Protein AF-A0A1B6CGS8-F1 (afdb_monomer_lite)

Structure (mmCIF, N/CA/C/O backbone):
data_AF-A0A1B6CGS8-F1
#
_entry.id   AF-A0A1B6CGS8-F1
#
loop_
_atom_site.group_PDB
_atom_site.id
_atom_site.type_symbol
_atom_site.label_atom_id
_atom_site.label_alt_id
_atom_site.label_comp_id
_atom_site.label_asym_id
_atom_site.label_entity_id
_a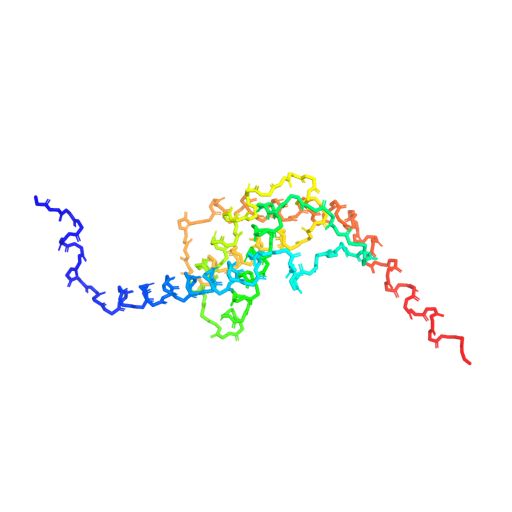tom_site.label_seq_id
_atom_site.pdbx_PDB_ins_code
_atom_site.Cartn_x
_atom_site.Cartn_y
_atom_site.Cartn_z
_atom_site.occupancy
_atom_site.B_iso_or_equiv
_atom_site.auth_seq_id
_atom_site.auth_comp_id
_atom_site.auth_asym_id
_atom_site.auth_atom_id
_atom_site.pdbx_PDB_model_num
ATOM 1 N N . MET A 1 1 ? -28.744 22.942 4.663 1.00 40.56 1 MET A N 1
ATOM 2 C CA . MET A 1 1 ? -28.767 22.002 5.804 1.00 40.56 1 MET A CA 1
ATOM 3 C C . MET A 1 1 ? -27.915 20.808 5.392 1.00 40.56 1 MET A C 1
ATOM 5 O O . MET A 1 1 ? -28.310 20.094 4.483 1.00 40.56 1 MET A O 1
ATOM 9 N N . ASN A 1 2 ? -26.680 20.718 5.897 1.00 36.78 2 ASN A N 1
ATOM 10 C CA . ASN A 1 2 ? -25.658 19.781 5.409 1.00 36.78 2 ASN A CA 1
ATOM 11 C C . ASN A 1 2 ? -25.897 18.395 6.020 1.00 36.78 2 ASN A C 1
ATOM 13 O O . ASN A 1 2 ? -25.850 18.264 7.238 1.00 36.78 2 ASN A O 1
ATOM 17 N N . ILE A 1 3 ? -26.119 17.370 5.197 1.00 40.03 3 ILE A N 1
ATOM 18 C CA . ILE A 1 3 ? -26.343 15.979 5.642 1.00 40.03 3 ILE A CA 1
ATOM 19 C C . ILE A 1 3 ? -25.154 15.467 6.483 1.00 40.03 3 ILE A C 1
ATOM 21 O O . ILE A 1 3 ? -25.339 14.727 7.445 1.00 40.03 3 ILE A O 1
ATOM 25 N N . MET A 1 4 ? -23.949 15.984 6.217 1.00 44.94 4 MET A N 1
ATOM 26 C CA . MET A 1 4 ? -22.742 15.753 7.017 1.00 44.94 4 MET A CA 1
ATOM 27 C C . MET A 1 4 ? -22.905 16.206 8.480 1.00 44.94 4 MET A C 1
ATOM 29 O O . MET A 1 4 ? -22.497 15.494 9.384 1.00 44.94 4 MET A O 1
ATOM 33 N N . ALA A 1 5 ? -23.576 17.337 8.734 1.00 41.31 5 ALA A N 1
ATOM 34 C CA . ALA A 1 5 ? -23.799 17.878 10.081 1.00 41.31 5 ALA A CA 1
ATOM 35 C C . ALA A 1 5 ? -24.790 17.059 10.923 1.00 41.31 5 ALA A C 1
ATOM 37 O O . ALA A 1 5 ? -24.731 17.125 12.146 1.00 41.31 5 ALA A O 1
ATOM 38 N N . MET A 1 6 ? -25.673 16.277 10.291 1.00 39.66 6 MET A N 1
ATOM 39 C CA . MET A 1 6 ? -26.586 15.370 11.000 1.00 39.66 6 MET A CA 1
ATOM 40 C C . MET A 1 6 ? -25.935 14.020 11.330 1.00 39.66 6 MET A C 1
ATOM 42 O O . MET A 1 6 ? -26.211 13.476 12.392 1.00 39.66 6 MET A O 1
ATOM 46 N N . LEU A 1 7 ? -25.015 13.528 10.490 1.00 47.72 7 LEU A N 1
ATOM 47 C CA . LEU A 1 7 ? -24.185 12.345 10.783 1.00 47.72 7 LEU A CA 1
ATOM 48 C C . LEU A 1 7 ? -23.110 12.621 11.856 1.00 47.72 7 LEU A C 1
ATOM 50 O O . LEU A 1 7 ? -22.730 11.725 12.604 1.00 47.72 7 LEU A O 1
ATOM 54 N N . LEU A 1 8 ? -22.654 13.875 11.967 1.00 49.03 8 LEU A N 1
ATOM 55 C CA . LEU A 1 8 ? -21.624 14.337 12.912 1.00 49.03 8 LEU A CA 1
ATOM 56 C C . LEU A 1 8 ? -22.013 14.224 14.404 1.00 49.03 8 LEU A C 1
ATOM 58 O O . LEU A 1 8 ? -21.147 14.373 15.265 1.00 49.03 8 LEU A O 1
ATOM 62 N N . ALA A 1 9 ? -23.282 13.958 14.730 1.00 51.09 9 ALA A N 1
ATOM 63 C CA . ALA A 1 9 ? -23.774 13.908 16.108 1.00 51.09 9 ALA A CA 1
ATOM 64 C C . ALA A 1 9 ? -23.653 12.529 16.789 1.00 51.09 9 ALA A C 1
ATOM 66 O O . ALA A 1 9 ? -23.769 12.458 18.010 1.00 51.09 9 ALA A O 1
ATOM 67 N N . GLU A 1 10 ? -23.429 11.436 16.050 1.00 55.50 10 GLU A N 1
ATOM 68 C CA . GLU A 1 10 ? -23.632 10.091 16.614 1.00 55.50 10 GLU A CA 1
ATOM 69 C C . GLU A 1 10 ? -22.383 9.448 17.240 1.00 55.50 10 GLU A C 1
ATOM 71 O O . GLU A 1 10 ? -22.541 8.648 18.161 1.00 55.50 10 GLU A O 1
ATOM 76 N N . LYS A 1 11 ? -21.148 9.784 16.819 1.00 64.06 11 LYS A N 1
ATOM 77 C CA . LYS A 1 11 ? -19.918 9.131 17.337 1.00 64.06 11 LYS A CA 1
ATOM 78 C C . LYS A 1 11 ? -18.651 10.012 17.313 1.00 64.06 11 LYS A C 1
ATOM 80 O O . LYS A 1 11 ? -17.714 9.747 16.559 1.00 64.06 11 LYS A O 1
ATOM 85 N N . PRO A 1 12 ? -18.559 11.040 18.172 1.00 72.56 12 PRO A N 1
ATOM 86 C CA . PRO A 1 12 ? -17.424 11.973 18.199 1.00 72.56 12 PRO A CA 1
ATOM 87 C C . PRO A 1 12 ? -16.056 11.307 18.448 1.00 72.56 12 PRO A C 1
ATOM 89 O O . PRO A 1 12 ? -15.042 11.784 17.949 1.00 72.56 12 PRO A O 1
ATOM 92 N N . GLN A 1 13 ? -16.007 10.183 19.170 1.00 74.94 13 GLN A N 1
ATOM 93 C CA . GLN A 1 13 ? -14.760 9.444 19.411 1.00 74.94 13 GLN A CA 1
ATOM 94 C C . GLN A 1 13 ? -14.214 8.760 18.151 1.00 74.94 13 GLN A C 1
ATOM 96 O O . GLN A 1 13 ? -13.009 8.802 17.924 1.00 74.94 13 GLN A O 1
ATOM 101 N N . GLU A 1 14 ? -15.071 8.186 17.301 1.00 74.50 14 GLU A N 1
ATOM 102 C CA . GLU A 1 14 ? -14.627 7.569 16.040 1.00 74.50 14 GLU A CA 1
ATOM 103 C C . GLU A 1 14 ? -14.039 8.617 15.083 1.00 74.50 14 GLU A C 1
ATOM 105 O O . GLU A 1 14 ? -13.067 8.331 14.382 1.00 74.50 14 GLU A O 1
ATOM 110 N N . LEU A 1 15 ? -14.572 9.844 15.105 1.00 74.25 15 LEU A N 1
ATOM 111 C CA . LEU A 1 15 ? -14.055 10.965 14.319 1.00 74.25 15 LEU A CA 1
ATOM 112 C C . LEU A 1 15 ? -12.671 11.414 14.803 1.00 74.25 15 LEU A C 1
ATOM 114 O O . LEU A 1 15 ? -11.770 11.571 13.986 1.00 74.25 15 LEU A O 1
ATOM 118 N N . ILE A 1 16 ? -12.487 11.567 16.118 1.00 81.25 16 ILE A N 1
ATOM 119 C CA . ILE A 1 16 ? -11.191 11.937 16.709 1.00 81.25 16 ILE A CA 1
ATOM 120 C C . ILE A 1 16 ? -10.127 10.892 16.357 1.00 81.25 16 ILE A C 1
ATOM 122 O O . ILE A 1 16 ? -9.013 11.242 15.977 1.00 81.25 16 ILE A O 1
ATOM 126 N N . GLU A 1 17 ? -10.459 9.603 16.455 1.00 81.56 17 GLU A N 1
ATOM 127 C CA . GLU A 1 17 ? -9.528 8.532 16.088 1.00 81.56 17 GLU A CA 1
ATOM 128 C C . GLU A 1 17 ? -9.253 8.495 14.579 1.00 81.56 17 GLU A C 1
ATOM 130 O O . GLU A 1 17 ? -8.118 8.271 14.161 1.00 81.56 17 GLU A O 1
ATOM 135 N N . HIS A 1 18 ? -10.254 8.768 13.738 1.00 78.81 18 HIS A N 1
ATOM 136 C CA . HIS A 1 18 ? -10.044 8.930 12.300 1.00 78.81 18 HIS A CA 1
ATOM 137 C C . HIS A 1 18 ? -9.093 10.095 11.988 1.00 78.81 18 HIS A C 1
ATOM 139 O O . HIS A 1 18 ? -8.125 9.915 11.254 1.00 78.81 18 HIS A O 1
ATOM 145 N N . GLU A 1 19 ? -9.324 11.264 12.579 1.00 82.31 19 GLU A N 1
ATOM 146 C CA . GLU A 1 19 ? -8.499 12.457 12.387 1.00 82.31 19 GLU A CA 1
ATOM 147 C C . GLU A 1 19 ? -7.059 12.241 12.872 1.00 82.31 19 GLU A C 1
ATOM 149 O O . GLU A 1 19 ? -6.112 12.571 12.163 1.00 82.31 19 GLU A O 1
ATOM 154 N N . LYS A 1 20 ? -6.868 11.580 14.022 1.00 86.81 20 LYS A N 1
ATOM 155 C CA . LYS A 1 20 ? -5.536 11.170 14.497 1.00 86.81 20 LYS A CA 1
ATOM 156 C C . LYS A 1 20 ? -4.804 10.288 13.487 1.00 86.81 20 LYS A C 1
ATOM 158 O O . LYS A 1 20 ? -3.611 10.490 13.270 1.00 86.81 20 LYS A O 1
ATOM 163 N N . ARG A 1 21 ? -5.494 9.317 12.875 1.00 87.19 21 ARG A N 1
ATOM 164 C CA . ARG A 1 21 ? -4.895 8.430 11.863 1.00 87.19 21 ARG A CA 1
ATOM 165 C C . ARG A 1 21 ? -4.482 9.199 10.613 1.00 87.19 21 ARG A C 1
ATOM 167 O O . ARG A 1 21 ? -3.368 8.996 10.141 1.00 87.19 21 ARG A O 1
ATOM 174 N N . VAL A 1 22 ? -5.337 10.099 10.125 1.00 84.44 22 VAL A N 1
ATOM 175 C CA . VAL A 1 22 ? -5.021 10.968 8.977 1.00 84.44 22 VAL A CA 1
ATOM 176 C C . VAL A 1 22 ? -3.808 11.845 9.289 1.00 84.44 22 VAL A C 1
ATOM 178 O O . VAL A 1 22 ? -2.835 11.828 8.542 1.00 84.44 22 VAL A O 1
ATOM 181 N N . ASN A 1 23 ? -3.797 12.517 10.442 1.00 87.19 23 ASN A N 1
ATOM 182 C CA . ASN A 1 23 ? -2.683 13.375 10.852 1.00 87.19 23 ASN A CA 1
ATOM 183 C C . ASN A 1 23 ? -1.361 12.603 10.995 1.00 87.19 23 ASN A C 1
ATOM 185 O O . ASN A 1 23 ? -0.303 13.124 10.655 1.00 87.19 23 ASN A O 1
ATOM 189 N N . ALA A 1 24 ? -1.400 11.353 11.470 1.00 88.06 24 ALA A N 1
ATOM 190 C CA . ALA A 1 24 ? -0.205 10.512 11.565 1.00 88.06 24 ALA A CA 1
ATOM 191 C C . ALA A 1 24 ? 0.389 10.171 10.185 1.00 88.06 24 ALA A C 1
ATOM 193 O O . ALA A 1 24 ? 1.613 10.090 10.034 1.00 88.06 24 ALA A O 1
ATOM 194 N N . VAL A 1 25 ? -0.470 9.974 9.183 1.00 88.94 25 VAL A N 1
ATOM 195 C CA . VAL A 1 25 ? -0.037 9.731 7.805 1.00 88.94 25 VAL A CA 1
ATOM 196 C C . VAL A 1 25 ? 0.516 11.004 7.172 1.00 88.94 25 VAL A C 1
ATOM 198 O O . VAL A 1 25 ? 1.611 10.959 6.612 1.00 88.94 25 VAL A O 1
ATOM 201 N N . GLU A 1 26 ? -0.169 12.138 7.323 1.00 89.56 26 GLU A N 1
ATOM 202 C CA . GLU A 1 26 ? 0.312 13.424 6.803 1.00 89.56 26 GLU A CA 1
ATOM 203 C C . GLU A 1 26 ? 1.655 13.827 7.419 1.00 89.56 26 GLU A C 1
ATOM 205 O O . GLU A 1 26 ? 2.587 14.134 6.680 1.00 89.56 26 GLU A O 1
ATOM 210 N N . GLY A 1 27 ? 1.827 13.684 8.738 1.00 89.44 27 GLY A N 1
ATOM 211 C CA . GLY A 1 27 ? 3.118 13.944 9.383 1.00 89.44 27 GLY A CA 1
ATOM 212 C C . GLY A 1 27 ? 4.249 13.068 8.826 1.00 89.44 27 GLY A C 1
ATOM 213 O O . GLY A 1 27 ? 5.354 13.546 8.590 1.00 89.44 27 GLY A O 1
ATOM 214 N N . THR A 1 28 ? 3.965 11.798 8.508 1.00 88.94 28 THR A N 1
ATOM 215 C CA . THR A 1 28 ? 4.958 10.916 7.865 1.00 88.94 28 THR A CA 1
ATOM 216 C C . THR A 1 28 ? 5.328 11.408 6.461 1.00 88.94 28 THR A C 1
ATOM 218 O O . THR A 1 28 ? 6.494 11.335 6.069 1.00 88.94 28 THR A O 1
ATOM 221 N N . LYS A 1 29 ? 4.356 11.905 5.687 1.00 88.69 29 LYS A N 1
ATOM 222 C CA . LYS A 1 29 ? 4.602 12.453 4.345 1.00 88.69 29 LYS A CA 1
ATOM 223 C C . LYS A 1 29 ? 5.426 13.740 4.410 1.00 88.69 29 LYS A C 1
ATOM 225 O O . LYS A 1 29 ? 6.340 13.894 3.603 1.00 88.69 29 LYS A O 1
ATOM 230 N N . GLU A 1 30 ? 5.137 14.627 5.360 1.00 89.12 30 GLU A N 1
ATOM 231 C CA . GLU A 1 30 ? 5.884 15.871 5.585 1.00 89.12 30 GLU A CA 1
ATOM 232 C C . GLU A 1 30 ? 7.343 15.596 5.973 1.00 89.12 30 GLU A C 1
ATOM 234 O O . GLU A 1 30 ? 8.258 16.142 5.351 1.00 89.12 30 GLU A O 1
ATOM 239 N N . ASP A 1 31 ? 7.573 14.679 6.919 1.00 87.31 31 ASP A N 1
ATOM 240 C CA . ASP A 1 31 ? 8.919 14.252 7.321 1.00 87.31 31 ASP A CA 1
ATOM 241 C C . ASP A 1 31 ? 9.712 13.710 6.121 1.00 87.31 31 ASP A C 1
ATOM 243 O O . ASP A 1 31 ? 10.875 14.061 5.903 1.00 87.31 31 ASP A O 1
ATOM 247 N N . LEU A 1 32 ? 9.081 12.875 5.291 1.00 86.38 32 LEU A N 1
ATOM 248 C CA . LEU A 1 32 ? 9.723 12.339 4.093 1.00 86.38 32 LEU A CA 1
ATOM 249 C C . LEU A 1 32 ? 9.967 13.396 3.018 1.00 86.38 32 LEU A C 1
ATOM 251 O O . LEU A 1 32 ? 10.988 13.329 2.332 1.00 86.38 32 LEU A O 1
ATOM 255 N N . ALA A 1 33 ? 9.063 14.360 2.852 1.00 85.62 33 ALA A N 1
ATOM 256 C CA . ALA A 1 33 ? 9.255 15.461 1.917 1.00 85.62 33 ALA A CA 1
ATOM 257 C C . ALA A 1 33 ? 10.524 16.247 2.275 1.00 85.62 33 ALA A C 1
ATOM 259 O O . ALA A 1 33 ? 11.337 16.519 1.395 1.00 85.62 33 ALA A O 1
ATOM 260 N N . LEU A 1 34 ? 10.761 16.503 3.566 1.00 84.25 34 LEU A N 1
ATOM 261 C CA . LEU A 1 34 ? 11.990 17.143 4.042 1.00 84.25 34 LEU A CA 1
ATOM 262 C C . LEU A 1 34 ? 13.240 16.306 3.728 1.00 84.25 34 LEU A C 1
ATOM 264 O O . LEU A 1 34 ? 14.224 16.850 3.233 1.00 84.25 34 LEU A O 1
ATOM 268 N N . LEU A 1 35 ? 13.197 14.987 3.955 1.00 81.00 35 LEU A N 1
ATOM 269 C CA . LEU A 1 35 ? 14.333 14.078 3.718 1.00 81.00 35 LEU A CA 1
ATOM 270 C C . LEU A 1 35 ? 14.647 13.844 2.233 1.00 81.00 35 LEU A C 1
ATOM 272 O O . LEU A 1 35 ? 15.772 13.476 1.878 1.00 81.00 35 LEU A O 1
ATOM 276 N N . THR A 1 36 ? 13.648 14.009 1.369 1.00 77.06 36 THR A N 1
ATOM 277 C CA . THR A 1 36 ? 13.768 13.783 -0.076 1.00 77.06 36 THR A CA 1
ATOM 278 C C . THR A 1 36 ? 14.015 15.066 -0.866 1.00 77.06 36 THR A C 1
ATOM 280 O O . THR A 1 36 ? 14.570 14.991 -1.966 1.00 77.06 36 THR A O 1
ATOM 283 N N . SER A 1 37 ? 13.672 16.230 -0.303 1.00 69.62 37 SER A N 1
ATOM 284 C CA . SER A 1 37 ? 13.945 17.547 -0.882 1.00 69.62 37 SER A CA 1
ATOM 285 C C . SER A 1 37 ? 15.421 17.944 -0.738 1.00 69.62 37 SER A C 1
ATOM 287 O O . SER A 1 37 ? 15.981 17.936 0.356 1.00 69.62 37 SER A O 1
ATOM 289 N N . GLY A 1 38 ? 16.064 18.316 -1.850 1.00 62.19 38 GLY A N 1
ATOM 290 C CA . GLY A 1 38 ? 17.431 18.853 -1.865 1.00 62.19 38 GLY A CA 1
ATOM 291 C C . GLY A 1 38 ? 18.436 18.070 -2.719 1.00 62.19 38 GLY A C 1
ATOM 292 O O . GLY A 1 38 ? 18.238 16.915 -3.089 1.00 62.19 38 GLY A O 1
ATOM 293 N N . SER A 1 39 ? 19.558 18.725 -3.031 1.00 53.88 39 SER A N 1
ATOM 294 C CA . SER A 1 39 ? 20.639 18.221 -3.899 1.00 53.88 39 SER A CA 1
ATOM 295 C C . SER A 1 39 ? 21.426 17.039 -3.317 1.00 53.88 39 SER A C 1
ATOM 297 O O . SER A 1 39 ? 22.159 16.374 -4.046 1.00 53.88 39 SER A O 1
ATOM 299 N N . SER A 1 40 ? 21.251 16.744 -2.028 1.00 53.31 40 SER A N 1
ATOM 300 C CA . SER A 1 40 ? 21.786 15.562 -1.355 1.00 53.31 40 SER A CA 1
ATOM 301 C C . SER A 1 40 ? 20.625 14.719 -0.844 1.00 53.31 40 SER A C 1
ATOM 303 O O . SER A 1 40 ? 20.279 14.770 0.332 1.00 53.31 40 SER A O 1
ATOM 305 N N . SER A 1 41 ? 20.006 13.945 -1.733 1.00 59.62 41 SER A N 1
ATOM 306 C CA . SER A 1 41 ? 19.054 12.921 -1.309 1.00 59.62 41 SER A CA 1
ATOM 307 C C . SER A 1 41 ? 19.780 11.909 -0.421 1.00 59.62 41 SER A C 1
ATOM 309 O O . SER A 1 41 ? 20.630 11.153 -0.891 1.00 59.62 41 SER A O 1
ATOM 311 N N . TYR A 1 42 ? 19.465 11.923 0.874 1.00 64.06 42 TYR A N 1
ATOM 312 C CA . TYR A 1 42 ? 20.017 10.979 1.849 1.00 64.06 42 TYR A CA 1
ATOM 313 C C . TYR A 1 42 ? 19.470 9.553 1.658 1.00 64.06 42 TYR A C 1
ATOM 315 O O . TYR A 1 42 ? 19.999 8.607 2.235 1.00 64.06 42 TYR A O 1
ATOM 323 N N . LEU A 1 43 ? 18.427 9.395 0.836 1.00 72.12 43 LEU A N 1
ATOM 324 C CA . LEU A 1 43 ? 17.747 8.136 0.546 1.00 72.12 43 LEU A CA 1
ATOM 325 C C . LEU A 1 43 ? 18.087 7.677 -0.877 1.00 72.12 43 LEU A C 1
ATOM 327 O O . LEU A 1 43 ? 17.526 8.161 -1.860 1.00 72.12 43 LEU A O 1
ATOM 331 N N . GLN A 1 44 ? 19.025 6.735 -0.982 1.00 74.69 44 GLN A N 1
ATOM 332 C CA . GLN A 1 44 ? 19.317 6.035 -2.234 1.00 74.69 44 GLN A CA 1
ATOM 333 C C . GLN A 1 44 ? 18.374 4.844 -2.398 1.00 74.69 44 GLN A C 1
ATOM 335 O O . GLN A 1 44 ? 18.136 4.100 -1.450 1.00 74.69 44 GLN A O 1
ATOM 340 N N . LEU A 1 45 ? 17.847 4.678 -3.610 1.00 77.56 45 LEU A N 1
ATOM 341 C CA . LEU A 1 45 ? 17.023 3.535 -3.984 1.00 77.56 45 LEU A CA 1
ATOM 342 C C . LEU A 1 45 ? 17.862 2.513 -4.740 1.00 77.56 45 LEU A C 1
ATOM 344 O O . LEU A 1 45 ? 18.622 2.870 -5.645 1.00 77.56 45 LEU A O 1
ATOM 348 N N . GLU A 1 46 ? 17.671 1.248 -4.397 1.00 78.62 46 GLU A N 1
ATOM 349 C CA . GLU A 1 46 ? 18.316 0.108 -5.036 1.00 78.62 46 GLU A CA 1
ATOM 350 C C . GLU A 1 46 ? 17.255 -0.908 -5.463 1.00 78.62 46 GLU A C 1
ATOM 352 O O . GLU A 1 46 ? 16.201 -1.026 -4.835 1.00 78.62 46 GLU A O 1
ATOM 357 N N . ASP A 1 47 ? 17.519 -1.613 -6.561 1.00 74.88 47 ASP A N 1
ATOM 358 C CA . ASP A 1 47 ? 16.723 -2.767 -6.967 1.00 74.88 47 ASP A CA 1
ATOM 359 C C . ASP A 1 47 ? 17.037 -3.998 -6.093 1.00 74.88 47 ASP A C 1
ATOM 361 O O . ASP A 1 47 ? 17.923 -3.982 -5.235 1.00 74.88 47 ASP A O 1
ATOM 365 N N . GLN A 1 48 ? 16.338 -5.109 -6.329 1.00 67.75 48 GLN A N 1
ATOM 366 C CA . GLN A 1 48 ? 16.542 -6.362 -5.595 1.00 67.75 48 GLN A CA 1
ATOM 367 C C . GLN A 1 48 ? 17.936 -6.990 -5.796 1.00 67.75 48 GLN A C 1
ATOM 369 O O . GLN A 1 48 ? 18.262 -7.987 -5.158 1.00 67.75 48 GLN A O 1
ATOM 374 N N . SER A 1 49 ? 18.746 -6.461 -6.717 1.00 69.38 49 SER A N 1
ATOM 375 C CA . SER A 1 49 ? 20.130 -6.869 -6.982 1.00 69.38 49 SER A CA 1
ATOM 376 C C . SER A 1 49 ? 21.157 -5.871 -6.431 1.00 69.38 49 SER A C 1
ATOM 378 O O . SER A 1 49 ? 22.345 -6.013 -6.716 1.00 69.38 49 SER A O 1
ATOM 380 N N . GLY A 1 50 ? 20.724 -4.865 -5.661 1.00 73.12 50 GLY A N 1
ATOM 381 C CA . GLY A 1 50 ? 21.594 -3.830 -5.096 1.00 73.12 50 GLY A CA 1
ATOM 382 C C . GLY A 1 50 ? 22.051 -2.785 -6.118 1.00 73.12 50 GLY A C 1
ATOM 383 O O . GLY A 1 50 ? 22.991 -2.031 -5.867 1.00 73.12 50 GLY A O 1
ATOM 384 N N . ARG A 1 51 ? 21.439 -2.732 -7.309 1.00 76.50 51 ARG A N 1
ATOM 385 C CA . ARG A 1 51 ? 21.781 -1.718 -8.314 1.00 76.50 51 ARG A CA 1
ATOM 386 C C . ARG A 1 51 ? 21.001 -0.450 -8.034 1.00 76.50 51 ARG A C 1
ATOM 388 O O . ARG A 1 51 ? 19.778 -0.471 -7.918 1.00 76.50 51 ARG A O 1
ATOM 395 N N . ARG A 1 52 ? 21.711 0.675 -8.001 1.00 79.69 52 ARG A N 1
ATOM 396 C CA . ARG A 1 52 ? 21.099 1.990 -7.807 1.00 79.69 52 ARG A CA 1
ATOM 397 C C . ARG A 1 52 ? 20.107 2.309 -8.919 1.00 79.69 52 ARG A C 1
ATOM 399 O O . ARG A 1 52 ? 20.438 2.226 -10.102 1.00 79.69 52 ARG A O 1
ATOM 406 N N . LEU A 1 53 ? 18.922 2.747 -8.517 1.00 77.12 53 LEU A N 1
ATOM 407 C CA . LEU A 1 53 ? 17.880 3.219 -9.416 1.00 77.12 53 LEU A CA 1
ATOM 408 C C . LEU A 1 53 ? 18.054 4.721 -9.647 1.00 77.12 53 LEU A C 1
ATOM 410 O O . LEU A 1 53 ? 17.992 5.521 -8.713 1.00 77.12 53 LEU A O 1
ATOM 414 N N . ASN A 1 54 ? 18.276 5.111 -10.901 1.00 78.12 54 ASN A N 1
ATOM 415 C CA . ASN A 1 54 ? 18.331 6.516 -11.289 1.00 78.12 54 ASN A CA 1
ATOM 416 C C . ASN A 1 54 ? 16.946 6.956 -11.776 1.00 78.12 54 ASN A C 1
ATOM 418 O O . ASN A 1 54 ? 16.599 6.738 -12.936 1.00 78.12 54 ASN A O 1
ATOM 422 N N . LEU A 1 55 ? 16.149 7.517 -10.866 1.00 78.19 55 LEU A N 1
ATOM 423 C CA . LEU A 1 55 ? 14.763 7.913 -11.121 1.00 78.19 55 LEU A CA 1
ATOM 424 C C . LEU A 1 55 ? 14.612 9.438 -11.141 1.00 78.19 55 LEU A C 1
ATOM 426 O O . LEU A 1 55 ? 15.335 10.130 -10.416 1.00 78.19 55 LEU A O 1
ATOM 430 N N . PRO A 1 56 ? 13.643 9.974 -11.905 1.00 84.94 56 PRO A N 1
ATOM 431 C CA . PRO A 1 56 ? 13.213 11.358 -11.761 1.00 84.94 56 PRO A CA 1
ATOM 432 C C . PRO A 1 56 ? 12.845 11.668 -10.307 1.00 84.94 56 PRO A C 1
ATOM 434 O O . PRO A 1 56 ? 12.271 10.829 -9.615 1.00 84.94 56 PRO A O 1
ATOM 437 N N . GLU A 1 57 ? 13.127 12.887 -9.846 1.00 83.12 57 GLU A N 1
ATOM 438 C CA . GLU A 1 57 ? 12.911 13.283 -8.447 1.00 83.12 57 GLU A CA 1
ATOM 439 C C . GLU A 1 57 ? 11.473 13.032 -7.973 1.00 83.12 57 GLU A C 1
ATOM 441 O O . GLU A 1 57 ? 11.273 12.442 -6.916 1.00 83.12 57 GLU A O 1
ATOM 446 N N . ALA A 1 58 ? 10.475 13.404 -8.779 1.00 84.25 58 ALA A N 1
ATOM 447 C CA . ALA A 1 58 ? 9.068 13.193 -8.442 1.00 84.25 58 ALA A CA 1
ATOM 448 C C . ALA A 1 58 ? 8.728 11.705 -8.239 1.00 84.25 58 ALA A C 1
ATOM 450 O O . ALA A 1 58 ? 8.047 11.350 -7.279 1.00 84.25 58 ALA A O 1
ATOM 451 N N . GLU A 1 59 ? 9.242 10.835 -9.109 1.00 84.81 59 GLU A N 1
ATOM 452 C CA . GLU A 1 59 ? 8.998 9.392 -9.051 1.00 84.81 59 GLU A CA 1
ATOM 453 C C . GLU A 1 59 ? 9.757 8.737 -7.890 1.00 84.81 59 GLU A C 1
ATOM 455 O O . GLU A 1 59 ? 9.195 7.921 -7.162 1.00 84.81 59 GLU A O 1
ATOM 460 N N . ARG A 1 60 ? 11.004 9.157 -7.646 1.00 84.88 60 ARG A N 1
ATOM 461 C CA . ARG A 1 60 ? 11.776 8.743 -6.468 1.00 84.88 60 ARG A CA 1
ATOM 462 C C . ARG A 1 60 ? 11.039 9.100 -5.181 1.00 84.88 60 ARG A C 1
ATOM 464 O O . ARG A 1 60 ? 10.927 8.258 -4.296 1.00 84.88 60 ARG A O 1
ATOM 471 N N . ASN A 1 61 ? 10.550 10.333 -5.071 1.00 86.56 61 ASN A N 1
ATOM 472 C CA . ASN A 1 61 ? 9.872 10.805 -3.869 1.00 86.56 61 ASN A CA 1
ATOM 473 C C . ASN A 1 61 ? 8.571 10.024 -3.650 1.00 86.56 61 ASN A C 1
ATOM 475 O O . ASN A 1 61 ? 8.338 9.541 -2.546 1.00 86.56 61 ASN A O 1
ATOM 479 N N . ALA A 1 62 ? 7.779 9.810 -4.707 1.00 88.56 62 ALA A N 1
ATOM 480 C CA . ALA A 1 62 ? 6.579 8.979 -4.639 1.00 88.56 62 ALA A CA 1
ATOM 481 C C . ALA A 1 62 ? 6.891 7.550 -4.166 1.00 88.56 62 ALA A C 1
ATOM 483 O O . ALA A 1 62 ? 6.231 7.058 -3.251 1.00 88.56 62 ALA A O 1
ATOM 484 N N . LEU A 1 63 ? 7.927 6.914 -4.724 1.00 87.25 63 LEU A N 1
ATOM 485 C CA . LEU A 1 63 ? 8.326 5.557 -4.353 1.00 87.25 63 LEU A CA 1
ATOM 486 C C . LEU A 1 63 ? 8.801 5.472 -2.894 1.00 87.25 63 LEU A C 1
ATOM 488 O O . LEU A 1 63 ? 8.347 4.606 -2.149 1.00 87.25 63 LEU A O 1
ATOM 492 N N . VAL A 1 64 ? 9.670 6.388 -2.461 1.00 88.31 64 VAL A N 1
ATOM 493 C CA . VAL A 1 64 ? 10.163 6.443 -1.074 1.00 88.31 64 VAL A CA 1
ATOM 494 C C . VAL A 1 64 ? 9.003 6.655 -0.096 1.00 88.31 64 VAL A C 1
ATOM 496 O O . VAL A 1 64 ? 8.921 5.955 0.915 1.00 88.31 64 VAL A O 1
ATOM 499 N N . THR A 1 65 ? 8.069 7.558 -0.414 1.00 90.88 65 THR A N 1
ATOM 500 C CA . THR A 1 65 ? 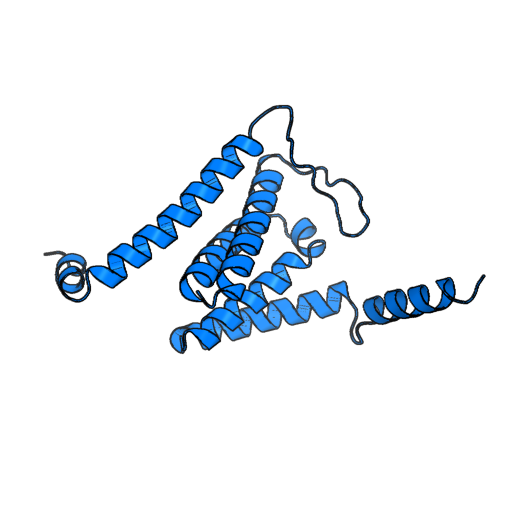6.859 7.772 0.390 1.00 90.88 65 THR A CA 1
ATOM 501 C C . THR A 1 65 ? 5.990 6.529 0.462 1.00 90.88 65 THR A C 1
ATOM 503 O O . THR A 1 65 ? 5.591 6.136 1.557 1.00 90.88 65 THR A O 1
ATOM 506 N N . ALA A 1 66 ? 5.743 5.872 -0.669 1.00 91.81 66 ALA A N 1
ATOM 507 C CA . ALA A 1 66 ? 4.940 4.660 -0.711 1.00 91.81 66 ALA A CA 1
ATOM 508 C C . ALA A 1 66 ? 5.556 3.535 0.140 1.00 91.81 66 ALA A C 1
ATOM 510 O O . ALA A 1 66 ? 4.864 2.911 0.943 1.00 91.81 66 ALA A O 1
ATOM 511 N N . MET A 1 67 ? 6.872 3.323 0.035 1.00 89.88 67 MET A N 1
ATOM 512 C CA . MET A 1 67 ? 7.593 2.313 0.818 1.00 89.88 67 MET A CA 1
ATOM 513 C C . MET A 1 67 ? 7.570 2.611 2.322 1.00 89.88 67 MET A C 1
ATOM 515 O O . MET A 1 67 ? 7.345 1.706 3.125 1.00 89.88 67 MET A O 1
ATOM 519 N N . ALA A 1 68 ? 7.768 3.870 2.721 1.00 92.12 68 ALA A N 1
ATOM 520 C CA . ALA A 1 68 ? 7.732 4.253 4.131 1.00 92.12 68 ALA A CA 1
ATOM 521 C C . ALA A 1 68 ? 6.334 4.085 4.741 1.00 92.12 68 ALA A C 1
ATOM 523 O O . ALA A 1 68 ? 6.206 3.564 5.850 1.00 92.12 68 ALA A O 1
ATOM 524 N N . LEU A 1 69 ? 5.286 4.481 4.013 1.00 94.62 69 LEU A N 1
ATOM 525 C CA . LEU A 1 69 ? 3.899 4.285 4.436 1.00 94.62 69 LEU A CA 1
ATOM 526 C C . LEU A 1 69 ? 3.543 2.797 4.522 1.00 94.62 69 LEU A C 1
ATOM 528 O O . LEU A 1 69 ? 2.917 2.374 5.492 1.00 94.62 69 LEU A O 1
ATOM 532 N N . HIS A 1 70 ? 4.006 1.980 3.573 1.00 95.19 70 HIS A N 1
ATOM 533 C CA . HIS A 1 70 ? 3.836 0.528 3.631 1.00 95.19 70 HIS A CA 1
ATOM 534 C C . HIS A 1 70 ? 4.471 -0.058 4.901 1.00 95.19 70 HIS A C 1
ATOM 536 O O . HIS A 1 70 ? 3.818 -0.816 5.618 1.00 95.19 70 HIS A O 1
ATOM 542 N N . GLU A 1 71 ? 5.686 0.358 5.268 1.00 94.62 71 GLU A N 1
ATOM 543 C CA . GLU A 1 71 ? 6.331 -0.110 6.504 1.00 94.62 71 GLU A CA 1
ATOM 544 C C . GLU A 1 71 ? 5.631 0.408 7.777 1.00 94.62 71 GLU A C 1
ATOM 546 O O . GLU A 1 71 ? 5.461 -0.335 8.748 1.00 94.62 71 GLU A O 1
ATOM 551 N N . LYS A 1 72 ? 5.140 1.656 7.783 1.00 95.50 72 LYS A N 1
ATOM 552 C CA . LYS A 1 72 ? 4.302 2.181 8.880 1.00 95.50 72 LYS A CA 1
ATOM 553 C C . LYS A 1 72 ? 3.019 1.372 9.042 1.00 95.50 72 LYS A C 1
ATOM 555 O O . LYS A 1 72 ? 2.645 1.044 10.172 1.00 95.50 72 LYS A O 1
ATOM 560 N N . GLY A 1 73 ? 2.383 1.007 7.931 1.00 96.31 73 GLY A N 1
ATOM 561 C CA . GLY A 1 73 ? 1.220 0.131 7.925 1.00 96.31 73 GLY A CA 1
ATOM 562 C C . GLY A 1 73 ? 1.548 -1.255 8.485 1.00 96.31 73 GLY A C 1
ATOM 563 O O . GLY A 1 73 ? 0.816 -1.741 9.342 1.00 96.31 73 GLY A O 1
ATOM 564 N N . ARG A 1 74 ? 2.706 -1.839 8.141 1.00 96.62 74 ARG A N 1
ATOM 565 C CA . ARG A 1 74 ? 3.178 -3.114 8.721 1.00 96.62 74 ARG A CA 1
ATOM 566 C C . ARG A 1 74 ? 3.407 -3.023 10.224 1.00 96.62 74 ARG A C 1
ATOM 568 O O . ARG A 1 74 ? 3.055 -3.942 10.963 1.00 96.62 74 ARG A O 1
ATOM 575 N N . ALA A 1 75 ? 3.965 -1.914 10.702 1.00 96.94 75 ALA A N 1
ATOM 576 C CA . ALA A 1 75 ? 4.124 -1.672 12.131 1.00 96.94 75 ALA A CA 1
ATOM 577 C C . ALA A 1 75 ? 2.770 -1.545 12.854 1.00 96.94 75 ALA A C 1
ATOM 579 O O . ALA A 1 75 ? 2.638 -2.030 13.977 1.00 96.94 75 ALA A O 1
ATOM 580 N N . ALA A 1 76 ? 1.765 -0.925 12.227 1.00 96.12 76 ALA A N 1
ATOM 581 C CA . ALA A 1 76 ? 0.399 -0.881 12.752 1.00 96.12 76 ALA A CA 1
ATOM 582 C C . ALA A 1 76 ? -0.267 -2.267 12.734 1.00 96.12 76 ALA A C 1
ATOM 584 O O . ALA A 1 76 ? -0.868 -2.662 13.730 1.00 96.12 76 ALA A O 1
ATOM 585 N N . LEU A 1 77 ? -0.064 -3.041 11.664 1.00 95.69 77 LEU A N 1
ATOM 586 C CA . LEU A 1 77 ? -0.573 -4.402 11.519 1.00 95.69 77 LEU A CA 1
ATOM 587 C C . LEU A 1 77 ? -0.040 -5.335 12.614 1.00 95.69 77 LEU A C 1
ATOM 589 O O . LEU A 1 77 ? -0.808 -6.085 13.206 1.00 95.69 77 LEU A O 1
ATOM 593 N N . LYS A 1 78 ? 1.256 -5.238 12.949 1.00 96.62 78 LYS A N 1
ATOM 594 C CA . LYS A 1 78 ? 1.878 -5.977 14.069 1.00 96.62 78 LYS A CA 1
ATOM 595 C C . LYS A 1 78 ? 1.270 -5.640 15.436 1.00 96.62 78 LYS A C 1
ATOM 597 O O . LYS A 1 78 ? 1.425 -6.419 16.369 1.00 96.62 78 LYS A O 1
ATOM 602 N N . ARG A 1 79 ? 0.625 -4.478 15.566 1.00 96.81 79 ARG A N 1
ATOM 603 C CA . ARG A 1 79 ? -0.105 -4.045 16.768 1.00 96.81 79 ARG A CA 1
ATOM 604 C C . ARG A 1 79 ? -1.612 -4.299 16.667 1.00 96.81 79 ARG A C 1
ATOM 606 O O . ARG A 1 79 ? -2.346 -3.802 17.510 1.00 96.81 79 ARG A O 1
ATOM 613 N N . GLU A 1 80 ? -2.057 -5.003 15.625 1.00 95.69 80 GLU A N 1
ATOM 614 C CA . GLU A 1 80 ? -3.469 -5.281 15.326 1.00 95.69 80 GLU A CA 1
ATOM 615 C C . GLU A 1 80 ? -4.328 -4.017 15.122 1.00 95.69 80 GLU A C 1
ATOM 617 O O . GLU A 1 80 ? -5.556 -4.071 15.117 1.00 95.69 80 GLU A O 1
ATOM 622 N N . ASP A 1 81 ? -3.699 -2.863 14.872 1.00 95.50 81 ASP A N 1
ATOM 623 C CA . ASP A 1 81 ? -4.407 -1.643 14.484 1.00 95.50 81 ASP A CA 1
ATOM 624 C C . ASP A 1 81 ? -4.680 -1.670 12.977 1.00 95.50 81 ASP A C 1
ATOM 626 O O . ASP A 1 81 ? -4.041 -0.984 12.172 1.00 95.50 81 ASP A O 1
ATOM 630 N N . TYR A 1 82 ? -5.630 -2.520 12.586 1.00 94.50 82 TYR A N 1
ATOM 631 C CA . TYR A 1 82 ? -5.986 -2.752 11.186 1.00 94.50 82 TYR A CA 1
ATOM 632 C C . TYR A 1 82 ? -6.524 -1.499 10.493 1.00 94.50 82 TYR A C 1
ATOM 634 O O . TYR A 1 82 ? -6.364 -1.353 9.285 1.00 94.50 82 TYR A O 1
ATOM 642 N N . SER A 1 83 ? -7.139 -0.584 11.246 1.00 93.25 83 SER A N 1
ATOM 643 C CA . SER A 1 83 ? -7.655 0.672 10.699 1.00 93.25 83 SER A CA 1
ATOM 644 C C . SER A 1 83 ? -6.522 1.631 10.345 1.00 93.25 83 SER A C 1
ATOM 646 O O . SER A 1 83 ? -6.507 2.171 9.243 1.00 93.25 83 SER A O 1
ATOM 648 N N . LEU A 1 84 ? -5.550 1.832 11.244 1.00 93.38 84 LEU A N 1
ATOM 649 C CA . LEU A 1 84 ? -4.371 2.641 10.930 1.00 93.38 84 LEU A CA 1
ATOM 650 C C . LEU A 1 84 ? -3.531 1.990 9.828 1.00 93.38 84 LEU A C 1
ATOM 652 O O . LEU A 1 84 ? -3.051 2.698 8.942 1.00 93.38 84 LEU A O 1
ATOM 656 N N . ALA A 1 85 ? -3.376 0.662 9.859 1.00 96.19 85 ALA A N 1
ATOM 657 C CA . ALA A 1 85 ? -2.685 -0.076 8.808 1.00 96.19 85 ALA A CA 1
ATOM 658 C C . ALA A 1 85 ? -3.332 0.178 7.440 1.00 96.19 85 ALA A C 1
ATOM 660 O O . ALA A 1 85 ? -2.640 0.592 6.514 1.00 96.19 85 ALA A O 1
ATOM 661 N N . LEU A 1 86 ? -4.659 0.046 7.345 1.00 95.31 86 LEU A N 1
ATOM 662 C CA . LEU A 1 86 ? -5.394 0.272 6.104 1.00 95.31 86 LEU A CA 1
ATOM 663 C C . LEU A 1 86 ? -5.226 1.699 5.569 1.00 95.31 86 LEU A C 1
ATOM 665 O O . LEU A 1 86 ? -4.967 1.859 4.382 1.00 95.31 86 LEU A O 1
ATOM 669 N N . VAL A 1 87 ? -5.330 2.728 6.420 1.00 94.94 87 VAL A N 1
ATOM 670 C CA . VAL A 1 87 ? -5.142 4.124 5.976 1.00 94.94 87 VAL A CA 1
ATOM 671 C C . VAL A 1 87 ? -3.728 4.328 5.422 1.00 94.94 87 VAL A C 1
ATOM 673 O O . VAL A 1 87 ? -3.575 4.882 4.340 1.00 94.94 87 VAL A O 1
ATOM 676 N N . ASN A 1 88 ? -2.696 3.814 6.101 1.00 95.06 88 ASN A N 1
ATOM 677 C CA . ASN A 1 88 ? -1.322 3.881 5.588 1.00 95.06 88 ASN A CA 1
ATOM 678 C C . ASN A 1 88 ? -1.171 3.146 4.249 1.00 95.06 88 ASN A C 1
ATOM 680 O O . ASN A 1 88 ? -0.486 3.635 3.354 1.00 95.06 88 ASN A O 1
ATOM 684 N N . TYR A 1 89 ? -1.803 1.981 4.102 1.00 96.31 89 TYR A N 1
ATOM 685 C CA . TYR A 1 89 ? -1.705 1.187 2.884 1.00 96.31 89 TYR A CA 1
ATOM 686 C C . TYR A 1 89 ? -2.425 1.814 1.690 1.00 96.31 89 TYR A C 1
ATOM 688 O O . TYR A 1 89 ? -1.889 1.776 0.587 1.00 96.31 89 TYR A O 1
ATOM 696 N N . LEU A 1 90 ? -3.603 2.413 1.885 1.00 94.94 90 LEU A N 1
ATOM 697 C CA . LEU A 1 90 ? -4.324 3.102 0.808 1.00 94.94 90 LEU A CA 1
ATOM 698 C C . LEU A 1 90 ? -3.552 4.330 0.315 1.00 94.94 90 LEU A C 1
ATOM 700 O O . LEU A 1 90 ? -3.452 4.564 -0.885 1.00 94.94 90 LEU A O 1
ATOM 704 N N . GLU A 1 91 ? -2.932 5.059 1.237 1.00 94.69 91 GLU A N 1
ATOM 705 C CA . GLU A 1 91 ? -2.078 6.203 0.919 1.00 94.69 91 GLU A CA 1
ATOM 706 C C . GLU A 1 91 ? -0.786 5.768 0.212 1.00 94.69 91 GLU A C 1
ATOM 708 O O . GLU A 1 91 ? -0.338 6.408 -0.740 1.00 94.69 91 GLU A O 1
ATOM 713 N N . ALA A 1 92 ? -0.206 4.632 0.615 1.00 94.12 92 ALA A N 1
ATOM 714 C CA . ALA A 1 92 ? 0.901 4.019 -0.111 1.00 94.12 92 ALA A CA 1
ATOM 715 C C . ALA A 1 92 ? 0.492 3.595 -1.534 1.00 94.12 92 ALA A C 1
ATOM 717 O O . ALA A 1 92 ? 1.251 3.825 -2.474 1.00 94.12 92 ALA A O 1
ATOM 718 N N . ASP A 1 93 ? -0.695 3.005 -1.705 1.00 93.62 93 ASP A N 1
ATOM 719 C CA . ASP A 1 93 ? -1.211 2.534 -2.998 1.00 93.62 93 ASP A CA 1
ATOM 720 C C . ASP A 1 93 ? -1.419 3.700 -3.968 1.00 93.62 93 ASP A C 1
ATOM 722 O O . ASP A 1 93 ? -0.998 3.618 -5.123 1.00 93.62 93 ASP A O 1
ATOM 726 N N . GLU A 1 94 ? -1.956 4.825 -3.484 1.00 92.94 94 GLU A N 1
ATOM 727 C CA . GLU A 1 94 ? -2.068 6.051 -4.275 1.00 92.94 94 GLU A CA 1
ATOM 728 C C . GLU A 1 94 ? -0.687 6.520 -4.754 1.00 92.94 94 GLU A C 1
ATOM 730 O O . GLU A 1 94 ? -0.500 6.776 -5.945 1.00 92.94 94 GLU A O 1
ATOM 735 N N . LYS A 1 95 ? 0.322 6.564 -3.874 1.00 91.06 95 LYS A N 1
ATOM 736 C CA . LYS A 1 95 ? 1.683 6.971 -4.266 1.00 91.06 95 LYS A CA 1
ATOM 737 C C . LYS A 1 95 ? 2.330 5.996 -5.243 1.00 91.06 95 LYS A C 1
ATOM 739 O O . LYS A 1 95 ? 2.888 6.442 -6.247 1.00 91.06 95 LYS A O 1
ATOM 744 N N . PHE A 1 96 ? 2.201 4.690 -5.027 1.00 88.94 96 PHE A N 1
ATOM 745 C CA . PHE A 1 96 ? 2.678 3.697 -5.988 1.00 88.94 96 PHE A CA 1
ATOM 746 C C . PHE A 1 96 ? 1.991 3.841 -7.350 1.00 88.94 96 PHE A C 1
ATOM 748 O O . PHE A 1 96 ? 2.666 3.717 -8.367 1.00 88.94 96 PHE A O 1
ATOM 755 N N . SER A 1 97 ? 0.696 4.170 -7.398 1.00 86.94 97 SER A N 1
ATOM 756 C CA . SER A 1 97 ? -0.040 4.336 -8.661 1.00 86.94 97 SER A CA 1
ATOM 757 C C . SER A 1 97 ? 0.483 5.486 -9.537 1.00 86.94 97 SER A C 1
ATOM 759 O O . SER A 1 97 ? 0.287 5.476 -10.751 1.00 86.94 97 SER A O 1
ATOM 761 N N . THR A 1 98 ? 1.190 6.452 -8.939 1.00 87.19 98 THR A N 1
ATOM 762 C CA . THR A 1 98 ? 1.853 7.550 -9.665 1.00 87.19 98 THR A CA 1
ATOM 763 C C . THR A 1 98 ? 3.224 7.175 -10.234 1.00 87.19 98 THR A C 1
ATOM 765 O O . THR A 1 98 ? 3.771 7.920 -11.048 1.00 87.19 98 THR A O 1
ATOM 768 N N . CYS A 1 99 ? 3.785 6.032 -9.830 1.00 84.31 99 CYS A N 1
ATOM 769 C CA . CYS A 1 99 ? 5.052 5.526 -10.353 1.00 84.31 99 CYS A CA 1
ATOM 770 C C . CYS A 1 99 ? 4.850 4.855 -11.720 1.00 84.31 99 CYS A C 1
ATOM 772 O O . CYS A 1 99 ? 3.788 4.304 -12.019 1.00 84.31 99 CYS A O 1
ATOM 774 N N . THR A 1 100 ? 5.879 4.862 -12.568 1.00 77.75 100 THR A N 1
ATOM 775 C CA . THR A 1 100 ? 5.794 4.231 -13.888 1.00 77.75 100 THR A CA 1
ATOM 776 C C . THR A 1 100 ? 5.680 2.710 -13.784 1.00 77.75 100 THR A C 1
ATOM 778 O O . THR A 1 100 ? 6.205 2.063 -12.874 1.00 77.75 100 THR A O 1
ATOM 781 N N . SER A 1 101 ? 5.003 2.108 -14.766 1.00 65.56 101 SER A N 1
ATOM 782 C CA . SER A 1 101 ? 4.774 0.658 -14.779 1.00 65.56 101 SER A CA 1
ATOM 783 C C . SER A 1 101 ? 6.062 -0.172 -14.826 1.00 65.56 101 SER A C 1
ATOM 785 O O . SER A 1 101 ? 6.080 -1.263 -14.269 1.00 65.56 101 SER A O 1
ATOM 787 N N . GLU A 1 102 ? 7.144 0.330 -15.430 1.00 67.12 102 GLU A N 1
ATOM 788 C CA . GLU A 1 102 ? 8.446 -0.356 -15.452 1.00 67.12 102 GLU A CA 1
ATOM 789 C C . GLU A 1 102 ? 9.065 -0.453 -14.054 1.00 67.12 102 GLU A C 1
ATOM 791 O O . GLU A 1 102 ? 9.551 -1.510 -13.661 1.00 67.12 102 GLU A O 1
ATOM 796 N N . LEU A 1 103 ? 8.964 0.608 -13.253 1.00 68.00 103 LEU A N 1
ATOM 797 C CA . LEU A 1 103 ? 9.435 0.598 -11.872 1.00 68.00 103 LEU A CA 1
ATOM 798 C C . LEU A 1 103 ? 8.590 -0.338 -10.999 1.00 68.00 103 LEU A C 1
ATOM 800 O O . LEU A 1 103 ? 9.123 -1.144 -10.239 1.00 68.00 103 LEU A O 1
ATOM 804 N N . LEU A 1 104 ? 7.265 -0.298 -11.168 1.00 67.25 104 LEU A N 1
ATOM 805 C CA . LEU A 1 104 ? 6.332 -1.175 -10.454 1.00 67.25 104 LEU A CA 1
ATOM 806 C C . LEU A 1 104 ? 6.475 -2.662 -10.820 1.00 67.25 104 LEU A C 1
ATOM 808 O O . LEU A 1 104 ? 5.983 -3.507 -10.069 1.00 67.25 104 LEU A O 1
ATOM 812 N N . LYS A 1 105 ? 7.093 -2.999 -11.959 1.00 62.81 105 LYS A N 1
ATOM 813 C CA . LYS A 1 105 ? 7.428 -4.386 -12.335 1.00 62.81 105 LYS A CA 1
ATOM 814 C C . LYS A 1 105 ? 8.662 -4.906 -11.600 1.00 62.81 105 LYS A C 1
ATOM 816 O O . LYS A 1 105 ? 8.778 -6.107 -11.400 1.00 62.81 105 LYS A O 1
ATOM 821 N N . CYS A 1 106 ? 9.567 -4.018 -11.195 1.00 55.56 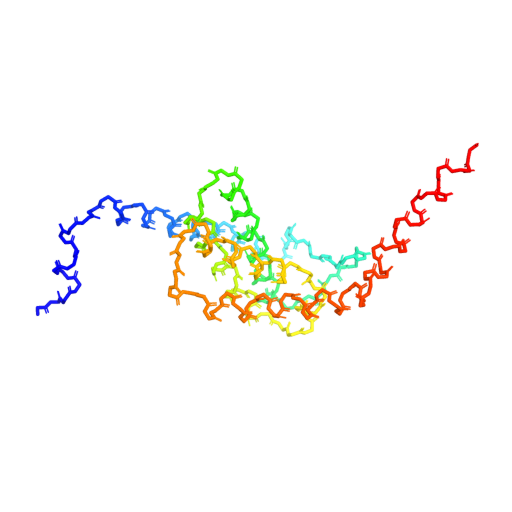106 CYS A N 1
ATOM 822 C CA . CYS A 1 106 ? 10.805 -4.383 -10.505 1.00 55.56 106 CYS A CA 1
ATOM 823 C C . CYS A 1 106 ? 10.653 -4.458 -8.979 1.00 55.56 106 CYS A C 1
ATOM 825 O O . CYS A 1 106 ? 11.554 -4.955 -8.307 1.00 55.56 106 CYS A O 1
ATOM 827 N N . VAL A 1 107 ? 9.541 -3.959 -8.430 1.00 65.56 107 VAL A N 1
ATOM 828 C CA . VAL A 1 107 ? 9.328 -3.820 -6.986 1.00 65.56 107 VAL A CA 1
ATOM 829 C C . VAL A 1 107 ? 8.196 -4.741 -6.519 1.00 65.56 107 VAL A C 1
ATOM 831 O O . VAL A 1 107 ? 7.015 -4.459 -6.735 1.00 65.56 107 VAL A O 1
ATOM 834 N N . ASP A 1 108 ? 8.553 -5.815 -5.809 1.00 71.81 108 ASP A N 1
ATOM 835 C CA . ASP A 1 108 ? 7.595 -6.763 -5.212 1.00 71.81 108 ASP A CA 1
ATOM 836 C C . ASP A 1 108 ? 6.698 -6.108 -4.145 1.00 71.81 108 ASP A C 1
ATOM 838 O O . ASP A 1 108 ? 5.601 -6.593 -3.854 1.00 71.81 108 ASP A O 1
ATOM 842 N N . ASN A 1 109 ? 7.128 -4.971 -3.584 1.00 77.25 109 ASN A N 1
ATOM 843 C CA . ASN A 1 109 ? 6.411 -4.262 -2.524 1.00 77.25 109 ASN A CA 1
ATOM 844 C C . ASN A 1 109 ? 4.990 -3.869 -2.942 1.00 77.25 109 ASN A C 1
ATOM 846 O O . ASN A 1 109 ? 4.104 -3.873 -2.094 1.00 77.25 109 ASN A O 1
ATOM 850 N N . TYR A 1 110 ? 4.736 -3.592 -4.227 1.00 84.94 110 TYR A N 1
ATOM 851 C CA . TYR A 1 110 ? 3.384 -3.249 -4.676 1.00 84.94 110 TYR A CA 1
ATOM 852 C C . TYR A 1 110 ? 2.419 -4.441 -4.617 1.00 84.94 110 TYR A C 1
ATOM 854 O O . TYR A 1 110 ? 1.274 -4.293 -4.201 1.00 84.94 110 TYR A O 1
ATOM 862 N N . ALA A 1 111 ? 2.884 -5.640 -4.985 1.00 86.19 111 ALA A N 1
ATOM 863 C CA . ALA A 1 111 ? 2.082 -6.859 -4.868 1.00 86.19 111 ALA A CA 1
ATOM 864 C C . ALA A 1 111 ? 1.797 -7.183 -3.393 1.00 86.19 111 ALA A C 1
ATOM 866 O O . ALA A 1 111 ? 0.657 -7.435 -3.005 1.00 86.19 111 ALA A O 1
ATOM 867 N N . LEU A 1 112 ? 2.830 -7.086 -2.550 1.00 90.50 112 LEU A N 1
ATOM 868 C CA . LEU A 1 112 ? 2.699 -7.283 -1.106 1.00 90.50 112 LEU A CA 1
ATOM 869 C C . LEU A 1 112 ? 1.748 -6.267 -0.465 1.00 90.50 112 LEU A C 1
ATOM 871 O O . LEU A 1 112 ? 0.973 -6.638 0.410 1.00 90.50 112 LEU A O 1
ATOM 875 N N . LEU A 1 113 ? 1.757 -5.013 -0.920 1.00 94.12 113 LEU A N 1
ATOM 876 C CA . LEU A 1 113 ? 0.826 -3.992 -0.450 1.00 94.12 113 LEU A CA 1
ATOM 877 C C . LEU A 1 113 ? -0.629 -4.373 -0.744 1.00 94.12 113 LEU A C 1
ATOM 879 O O . LEU A 1 113 ? -1.488 -4.232 0.120 1.00 94.12 113 LEU A O 1
ATOM 883 N N . HIS A 1 114 ? -0.915 -4.884 -1.942 1.00 94.19 114 HIS A N 1
ATOM 884 C CA . HIS A 1 114 ? -2.260 -5.335 -2.310 1.00 94.19 114 HIS A CA 1
ATOM 885 C C . HIS A 1 114 ? -2.747 -6.498 -1.446 1.00 94.19 114 HIS A C 1
ATOM 887 O O . HIS A 1 114 ? -3.914 -6.511 -1.047 1.00 94.19 114 HIS A O 1
ATOM 893 N N . LEU A 1 115 ? -1.852 -7.427 -1.099 1.00 95.44 115 LEU A N 1
ATOM 894 C CA . LEU A 1 115 ? -2.141 -8.489 -0.135 1.00 95.44 115 LEU A CA 1
ATOM 895 C C . LEU A 1 115 ? -2.433 -7.923 1.263 1.00 95.44 115 LEU A C 1
ATOM 897 O O . LEU A 1 115 ? -3.421 -8.308 1.886 1.00 95.44 115 LEU A O 1
ATOM 901 N N . ASP A 1 116 ? -1.608 -6.985 1.732 1.00 96.81 116 ASP A N 1
ATOM 902 C CA . ASP A 1 116 ? -1.753 -6.355 3.047 1.00 96.81 116 ASP A CA 1
ATOM 903 C C . ASP A 1 116 ? -3.074 -5.549 3.154 1.00 96.81 116 ASP A C 1
ATOM 905 O O . ASP A 1 116 ? -3.749 -5.595 4.185 1.00 96.81 116 ASP A O 1
ATOM 909 N N . ILE A 1 117 ? -3.511 -4.878 2.077 1.00 96.50 117 ILE A N 1
ATOM 910 C CA . ILE A 1 117 ? -4.814 -4.184 2.001 1.00 96.50 117 ILE A CA 1
ATOM 911 C C . ILE A 1 117 ? -5.977 -5.177 2.084 1.00 96.50 117 ILE A C 1
ATOM 913 O O . ILE A 1 117 ? -6.894 -4.986 2.886 1.00 96.50 117 ILE A O 1
ATOM 917 N N . ALA A 1 118 ? -5.941 -6.245 1.280 1.00 96.62 118 ALA A N 1
ATOM 918 C CA . ALA A 1 118 ? -6.981 -7.271 1.292 1.00 96.62 118 ALA A CA 1
ATOM 919 C C . ALA A 1 118 ? -7.100 -7.931 2.677 1.00 96.62 118 ALA A C 1
ATOM 921 O O . ALA A 1 118 ? -8.208 -8.173 3.163 1.00 96.62 118 ALA A O 1
ATOM 922 N N . TRP A 1 119 ? -5.967 -8.145 3.349 1.00 96.56 119 TRP A N 1
ATOM 923 C CA . TRP A 1 119 ? -5.930 -8.633 4.723 1.00 96.56 119 TRP A CA 1
ATOM 924 C C . TRP A 1 119 ? -6.598 -7.662 5.704 1.00 96.56 119 TRP A C 1
ATOM 926 O O . TRP A 1 119 ? -7.432 -8.073 6.510 1.00 96.56 119 TRP A O 1
ATOM 936 N N . CYS A 1 120 ? -6.315 -6.360 5.606 1.00 96.38 120 CYS A N 1
ATOM 937 C CA . CYS A 1 120 ? -6.998 -5.352 6.418 1.00 96.38 120 CYS A CA 1
ATOM 938 C C . CYS A 1 120 ? -8.517 -5.339 6.189 1.00 96.38 120 CYS A C 1
ATOM 940 O O . CYS A 1 120 ? -9.267 -5.247 7.162 1.00 96.38 120 CYS A O 1
ATOM 942 N N . TYR A 1 121 ? -8.990 -5.463 4.943 1.00 95.88 121 TYR A N 1
ATOM 943 C CA . TYR A 1 121 ? -10.428 -5.564 4.662 1.00 95.88 121 TYR A CA 1
ATOM 944 C C . TYR A 1 121 ? -11.072 -6.768 5.350 1.00 95.88 121 TYR A C 1
ATOM 946 O O . TYR A 1 121 ? -1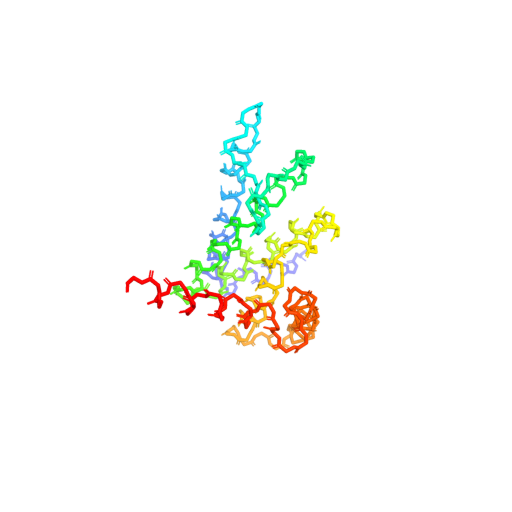2.152 -6.626 5.931 1.00 95.88 121 TYR A O 1
ATOM 954 N N . LEU A 1 122 ? -10.397 -7.922 5.334 1.00 94.44 122 LEU A N 1
ATOM 955 C CA . LEU A 1 122 ? -10.844 -9.128 6.026 1.00 94.44 122 LEU A CA 1
ATOM 956 C C . LEU A 1 122 ? -10.909 -8.914 7.546 1.00 94.44 122 LEU A C 1
ATOM 958 O O . LEU A 1 122 ? -11.954 -9.156 8.146 1.00 94.44 122 LEU A O 1
ATOM 962 N N . CYS A 1 123 ? -9.831 -8.420 8.164 1.00 95.44 123 CYS A N 1
ATOM 963 C CA . CYS A 1 123 ? -9.760 -8.202 9.615 1.00 95.44 123 CYS A CA 1
ATOM 964 C C . CYS A 1 123 ? -10.780 -7.174 10.124 1.00 95.44 123 CYS A C 1
ATOM 966 O O . CYS A 1 123 ? -11.273 -7.299 11.242 1.00 95.44 123 CYS A O 1
ATOM 968 N N . LEU A 1 124 ? -11.120 -6.172 9.309 1.00 93.75 124 LEU A N 1
ATOM 969 C CA . LEU A 1 124 ? -12.128 -5.160 9.637 1.00 93.75 124 LEU A CA 1
ATOM 970 C C . LEU A 1 124 ? -13.566 -5.613 9.330 1.00 93.75 124 LEU A C 1
ATOM 972 O O . LEU A 1 124 ? -14.505 -4.870 9.610 1.00 93.75 124 LEU A O 1
ATOM 976 N N . GLY A 1 125 ? -13.758 -6.796 8.734 1.00 92.06 125 GLY A N 1
ATOM 977 C CA . GLY A 1 125 ? -15.077 -7.293 8.338 1.00 92.06 125 GLY A CA 1
ATOM 978 C C . GLY A 1 125 ? -15.761 -6.419 7.283 1.00 92.06 125 GLY A C 1
ATOM 979 O O . GLY A 1 125 ? -16.990 -6.330 7.248 1.00 92.06 125 GLY A O 1
ATOM 980 N N . ASN A 1 126 ? -14.986 -5.739 6.432 1.00 85.75 126 ASN A N 1
ATOM 981 C CA . ASN A 1 126 ? -15.521 -4.778 5.476 1.00 85.75 126 ASN A CA 1
ATOM 982 C C . ASN A 1 126 ? -16.042 -5.470 4.205 1.00 85.75 126 ASN A C 1
ATOM 984 O O . ASN A 1 126 ? -15.403 -5.462 3.154 1.00 85.75 126 ASN A O 1
ATOM 988 N N . VAL A 1 127 ? -17.242 -6.046 4.300 1.00 86.00 127 VAL A N 1
ATOM 989 C CA . VAL A 1 127 ? -17.895 -6.802 3.212 1.00 86.00 127 VAL A CA 1
ATOM 990 C C . VAL A 1 127 ? -18.047 -5.970 1.930 1.00 86.00 127 VAL A C 1
ATOM 992 O O . VAL A 1 127 ? -17.951 -6.505 0.829 1.00 86.00 127 VAL A O 1
ATOM 995 N N . SER A 1 128 ? -18.232 -4.649 2.052 1.00 91.31 128 SER A N 1
ATOM 996 C CA . SER A 1 128 ? -18.367 -3.755 0.891 1.00 91.31 128 SER A CA 1
ATOM 997 C C . SER A 1 128 ? -17.121 -3.695 0.002 1.00 91.31 128 SER A C 1
ATOM 999 O O . SER A 1 128 ? -17.230 -3.335 -1.166 1.00 91.31 128 SER A O 1
ATOM 1001 N N . GLN A 1 129 ? -15.957 -4.076 0.535 1.00 93.75 129 GLN A N 1
ATOM 1002 C CA . GLN A 1 129 ? -14.674 -4.031 -0.168 1.00 93.75 129 GLN A CA 1
ATOM 1003 C C . GLN A 1 129 ? -14.266 -5.380 -0.769 1.00 93.75 129 GLN A C 1
ATOM 1005 O O . GLN A 1 129 ? -13.204 -5.472 -1.374 1.00 93.75 129 GLN A O 1
ATOM 1010 N N . ILE A 1 130 ? -15.098 -6.424 -0.660 1.00 91.62 130 ILE A N 1
ATOM 1011 C CA . ILE A 1 130 ? -14.801 -7.746 -1.242 1.00 91.62 130 ILE A CA 1
ATOM 1012 C C . ILE A 1 130 ? -14.440 -7.672 -2.739 1.00 91.62 130 ILE A C 1
ATOM 1014 O O . ILE A 1 130 ? -13.446 -8.293 -3.116 1.00 91.62 130 ILE A O 1
ATOM 1018 N N . PRO A 1 131 ? -15.157 -6.911 -3.595 1.00 95.25 131 PRO A N 1
ATOM 1019 C CA . PRO A 1 131 ? -14.799 -6.821 -5.013 1.00 95.25 131 PRO A CA 1
ATOM 1020 C C . PRO A 1 131 ? -13.412 -6.204 -5.250 1.00 95.25 131 PRO A C 1
ATOM 1022 O O . PRO A 1 131 ? -12.678 -6.638 -6.136 1.00 95.25 131 PRO A O 1
ATOM 1025 N N . ASP A 1 132 ? -13.037 -5.202 -4.451 1.00 94.50 132 ASP A N 1
ATOM 1026 C CA . ASP A 1 132 ? -11.714 -4.579 -4.538 1.00 94.50 132 ASP A CA 1
ATOM 1027 C C . ASP A 1 132 ? -10.622 -5.519 -4.003 1.00 94.50 132 ASP A C 1
ATOM 1029 O O . ASP A 1 132 ? -9.569 -5.668 -4.622 1.00 94.50 132 ASP A O 1
ATOM 1033 N N . ALA A 1 133 ? -10.907 -6.242 -2.914 1.00 94.56 133 ALA A N 1
ATOM 1034 C CA . ALA A 1 133 ? -10.025 -7.271 -2.373 1.00 94.56 133 ALA A CA 1
ATOM 1035 C C . ALA A 1 133 ? -9.715 -8.361 -3.413 1.00 94.56 133 ALA A C 1
ATOM 1037 O O . ALA A 1 133 ? -8.554 -8.717 -3.595 1.00 94.56 133 ALA A O 1
ATOM 1038 N N . GLU A 1 134 ? -10.728 -8.857 -4.132 1.00 96.31 134 GLU A N 1
ATOM 1039 C CA . GLU A 1 134 ? -10.547 -9.851 -5.197 1.00 96.31 134 GLU A CA 1
ATOM 1040 C C . GLU A 1 134 ? -9.622 -9.326 -6.303 1.00 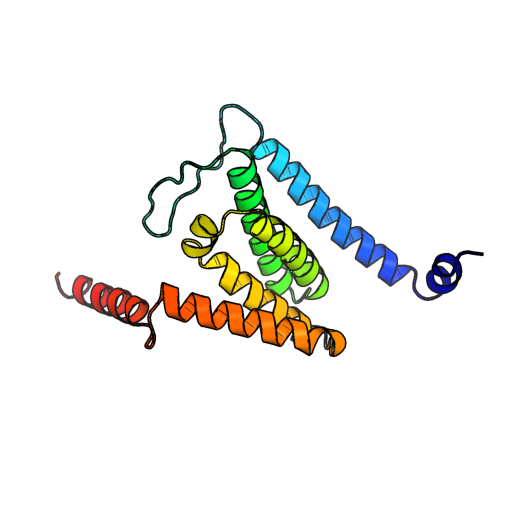96.31 134 GLU A C 1
ATOM 1042 O O . GLU A 1 134 ? -8.668 -10.002 -6.698 1.00 96.31 134 GLU A O 1
ATOM 1047 N N . LYS A 1 135 ? -9.863 -8.095 -6.773 1.00 95.31 135 LYS A N 1
ATOM 1048 C CA . LYS A 1 135 ? -9.031 -7.457 -7.799 1.00 95.31 135 LYS A CA 1
ATOM 1049 C C . LYS A 1 135 ? -7.572 -7.345 -7.344 1.00 95.31 135 LYS A C 1
ATOM 1051 O O . LYS A 1 135 ? -6.674 -7.753 -8.080 1.00 95.31 135 LYS A O 1
ATOM 1056 N N . ARG A 1 136 ? -7.342 -6.841 -6.129 1.00 94.56 136 ARG A N 1
ATOM 1057 C CA . ARG A 1 136 ? -6.007 -6.678 -5.530 1.00 94.56 136 ARG A CA 1
ATOM 1058 C C . ARG A 1 136 ? -5.280 -8.007 -5.363 1.00 94.56 136 ARG A C 1
ATOM 1060 O O . ARG A 1 136 ? -4.106 -8.112 -5.705 1.00 94.56 136 ARG A O 1
ATOM 1067 N N . LEU A 1 137 ? -5.973 -9.043 -4.892 1.00 95.31 137 LEU A N 1
ATOM 1068 C CA . LEU A 1 137 ? -5.394 -10.380 -4.749 1.00 95.31 137 LEU A CA 1
ATOM 1069 C C . LEU A 1 137 ? -4.996 -10.974 -6.103 1.00 95.31 137 LEU A C 1
ATOM 1071 O O . LEU A 1 137 ? -3.912 -11.539 -6.220 1.00 95.31 137 LEU A O 1
ATOM 1075 N N . LYS A 1 138 ? -5.816 -10.781 -7.140 1.00 93.81 138 LYS A N 1
ATOM 1076 C CA . LYS A 1 138 ? -5.496 -11.230 -8.500 1.00 93.81 138 LYS A CA 1
ATOM 1077 C C . LYS A 1 138 ? -4.291 -10.495 -9.088 1.00 93.81 138 LYS A C 1
ATOM 1079 O O . LYS A 1 138 ? -3.450 -11.103 -9.746 1.00 93.81 138 LYS A O 1
ATOM 1084 N N . GLU A 1 139 ? -4.190 -9.186 -8.871 1.00 88.94 139 GLU A N 1
ATOM 1085 C CA . GLU A 1 139 ? -3.021 -8.401 -9.287 1.00 88.94 139 GLU A CA 1
ATOM 1086 C C . GLU A 1 139 ? -1.751 -8.839 -8.543 1.00 88.94 139 GLU A C 1
ATOM 1088 O O . GLU A 1 139 ? -0.708 -9.027 -9.174 1.00 88.94 139 GLU A O 1
ATOM 1093 N N . CYS A 1 140 ? -1.857 -9.081 -7.235 1.00 89.81 140 CYS A N 1
ATOM 1094 C CA . CYS A 1 140 ? -0.781 -9.621 -6.408 1.00 89.81 140 CYS A CA 1
ATOM 1095 C C . CYS A 1 140 ? -0.298 -10.990 -6.913 1.00 89.81 140 CYS A C 1
ATOM 1097 O O . CYS A 1 140 ? 0.892 -11.165 -7.180 1.00 89.81 140 CYS A O 1
ATOM 1099 N N . GLU A 1 141 ? -1.218 -11.931 -7.136 1.00 89.19 141 GLU A N 1
ATOM 1100 C CA . GLU A 1 141 ? -0.915 -13.266 -7.657 1.00 89.19 141 GLU A CA 1
ATOM 1101 C C . GLU A 1 141 ? -0.218 -13.198 -9.024 1.00 89.19 141 GLU A C 1
ATOM 1103 O O . GLU A 1 141 ? 0.813 -13.839 -9.238 1.00 89.19 141 GLU A O 1
ATOM 1108 N N . ASN A 1 142 ? -0.728 -12.380 -9.949 1.00 86.81 142 ASN A N 1
ATOM 1109 C CA . ASN A 1 142 ? -0.112 -12.199 -11.265 1.00 86.81 142 ASN A CA 1
ATOM 1110 C C . ASN A 1 142 ? 1.318 -11.653 -11.166 1.00 86.81 142 ASN A C 1
ATOM 1112 O O . ASN A 1 142 ? 2.192 -12.083 -11.921 1.00 86.81 142 ASN A O 1
ATOM 1116 N N . LYS A 1 143 ? 1.569 -10.715 -10.245 1.00 81.56 143 LYS A N 1
ATOM 1117 C CA . LYS A 1 143 ? 2.913 -10.173 -10.019 1.00 81.56 143 LYS A CA 1
ATOM 1118 C C . LYS A 1 143 ? 3.850 -11.205 -9.406 1.00 81.56 143 LYS A C 1
ATOM 1120 O O . LYS A 1 143 ? 4.981 -11.316 -9.863 1.00 81.56 143 LYS A O 1
ATOM 1125 N N . PHE A 1 144 ? 3.397 -12.010 -8.448 1.00 80.44 144 PHE A N 1
ATOM 1126 C CA . PHE A 1 144 ? 4.229 -13.079 -7.895 1.00 80.44 144 PHE A CA 1
ATOM 1127 C C . PHE A 1 144 ? 4.606 -14.128 -8.937 1.00 80.44 144 PHE A C 1
ATOM 1129 O O . PHE A 1 144 ? 5.771 -14.518 -8.996 1.00 80.44 144 PHE A O 1
ATOM 1136 N N . HIS A 1 145 ? 3.683 -14.506 -9.822 1.00 82.12 145 HIS A N 1
ATOM 1137 C CA . HIS A 1 145 ? 4.006 -15.378 -10.949 1.00 82.12 145 HIS A CA 1
ATOM 1138 C C . HIS A 1 145 ? 5.081 -14.780 -11.872 1.00 82.12 145 HIS A C 1
ATOM 1140 O O . HIS A 1 145 ? 5.952 -15.507 -12.340 1.00 82.12 145 HIS A O 1
ATOM 1146 N N . GLN A 1 146 ? 5.061 -13.465 -12.113 1.00 75.50 146 GLN A N 1
ATOM 1147 C CA . GLN A 1 146 ? 6.086 -12.785 -12.918 1.00 75.50 146 GLN A CA 1
ATOM 1148 C C . GLN A 1 146 ? 7.439 -12.695 -12.195 1.00 75.50 146 GLN A C 1
ATOM 1150 O O . GLN A 1 146 ? 8.476 -12.914 -12.819 1.00 75.50 146 GLN A O 1
ATOM 1155 N N . SER A 1 147 ? 7.440 -12.390 -10.894 1.00 68.25 147 SER A N 1
ATOM 1156 C CA . SER A 1 147 ? 8.666 -12.207 -10.106 1.00 68.25 147 SER A CA 1
ATOM 1157 C C . SER A 1 147 ? 9.369 -13.522 -9.752 1.00 68.25 147 SER A C 1
ATOM 1159 O O . SER A 1 147 ? 10.606 -13.555 -9.706 1.00 68.25 147 SER A O 1
ATOM 1161 N N . TYR A 1 148 ? 8.603 -14.592 -9.501 1.00 65.12 148 TYR A N 1
ATOM 1162 C CA . TYR A 1 148 ? 9.098 -15.859 -8.947 1.00 65.12 148 TYR A CA 1
ATOM 1163 C C . TYR A 1 148 ? 8.912 -17.079 -9.856 1.00 65.12 148 TYR A C 1
ATOM 1165 O O . TYR A 1 148 ? 9.496 -18.122 -9.561 1.00 65.12 148 TYR A O 1
ATOM 1173 N N . GLY A 1 149 ? 8.158 -16.952 -10.952 1.00 62.31 149 GLY A N 1
ATOM 1174 C CA . GLY A 1 149 ? 7.819 -18.063 -11.840 1.00 62.31 149 GLY A CA 1
ATOM 1175 C C . GLY A 1 149 ? 6.647 -18.909 -11.325 1.00 62.31 149 GLY A C 1
ATOM 1176 O O . GLY A 1 149 ? 6.217 -18.774 -10.176 1.00 62.31 149 GLY A O 1
ATOM 1177 N N . THR A 1 150 ? 6.084 -19.768 -12.181 1.00 61.53 150 THR A N 1
ATOM 1178 C CA . THR A 1 150 ? 4.829 -20.493 -11.892 1.00 61.53 150 THR A CA 1
ATOM 1179 C C . THR A 1 150 ? 4.953 -21.457 -10.712 1.00 61.53 150 THR A C 1
ATOM 1181 O O . THR A 1 150 ? 3.987 -21.641 -9.979 1.00 61.53 150 THR A O 1
ATOM 1184 N N . ASN A 1 151 ? 6.144 -22.013 -10.471 1.00 59.47 151 ASN A N 1
ATOM 1185 C CA . ASN A 1 151 ? 6.406 -22.889 -9.324 1.00 59.47 151 ASN A CA 1
ATOM 1186 C C . ASN A 1 151 ? 7.357 -22.274 -8.296 1.00 59.47 151 ASN A C 1
ATOM 1188 O O . ASN A 1 151 ? 8.063 -23.009 -7.605 1.00 59.47 151 ASN A O 1
ATOM 1192 N N . MET A 1 152 ? 7.408 -20.941 -8.197 1.00 59.97 152 MET A N 1
ATOM 1193 C CA . MET A 1 152 ? 8.367 -20.256 -7.324 1.00 59.97 152 MET A CA 1
ATOM 1194 C C . MET A 1 152 ? 9.820 -20.674 -7.622 1.00 59.97 152 MET A C 1
ATOM 1196 O O . MET A 1 152 ? 10.642 -20.781 -6.709 1.00 59.97 152 MET A O 1
ATOM 1200 N N . GLU A 1 153 ? 10.139 -20.928 -8.895 1.00 63.97 153 GLU A N 1
ATOM 1201 C CA . GLU A 1 153 ? 11.448 -21.418 -9.338 1.00 63.97 153 GLU A CA 1
ATOM 1202 C C . GLU A 1 153 ? 12.590 -20.539 -8.798 1.00 63.97 153 GLU A C 1
ATOM 1204 O O . GLU A 1 153 ? 13.595 -21.047 -8.309 1.00 63.97 153 GLU A O 1
ATOM 1209 N N . ARG A 1 154 ? 12.383 -19.216 -8.734 1.00 59.50 154 ARG A N 1
ATOM 1210 C CA . ARG A 1 154 ? 13.370 -18.276 -8.182 1.00 59.50 154 ARG A CA 1
ATOM 1211 C C . ARG A 1 154 ? 13.612 -18.443 -6.675 1.00 59.50 154 ARG A C 1
ATOM 1213 O O . ARG A 1 154 ? 14.735 -18.250 -6.218 1.00 59.50 154 ARG A O 1
ATOM 1220 N N . LEU A 1 155 ? 12.587 -18.793 -5.888 1.00 57.19 155 LEU A N 1
ATOM 1221 C CA . LEU A 1 155 ? 12.755 -19.092 -4.455 1.00 57.19 155 LEU A CA 1
ATOM 1222 C C . LEU A 1 155 ? 13.485 -20.424 -4.253 1.00 57.19 155 LEU A C 1
ATOM 1224 O O . LEU A 1 155 ? 14.288 -20.547 -3.326 1.00 57.19 155 LEU A O 1
ATOM 1228 N N . LEU A 1 156 ? 13.227 -21.405 -5.123 1.00 57.69 156 LEU A N 1
ATOM 1229 C CA . LEU A 1 156 ? 13.898 -22.705 -5.098 1.00 57.69 156 LEU A CA 1
ATOM 1230 C C . LEU A 1 156 ? 15.387 -22.581 -5.450 1.00 57.69 156 LEU A C 1
ATOM 1232 O O . LEU A 1 156 ? 16.214 -23.154 -4.743 1.00 57.69 156 LEU A O 1
ATOM 1236 N N . ASP A 1 157 ? 15.740 -21.765 -6.445 1.00 57.25 157 ASP A N 1
ATOM 1237 C CA . ASP A 1 157 ? 17.135 -21.505 -6.826 1.00 57.25 157 ASP A CA 1
ATOM 1238 C C . ASP A 1 157 ? 17.931 -20.808 -5.711 1.00 57.25 157 ASP A C 1
ATOM 1240 O O . ASP A 1 157 ? 19.071 -21.181 -5.415 1.00 57.25 157 ASP A O 1
ATOM 1244 N N . ILE A 1 158 ? 17.327 -19.826 -5.031 1.00 58.59 158 ILE A N 1
ATOM 1245 C CA . ILE A 1 158 ? 17.957 -19.135 -3.893 1.00 58.59 158 ILE A CA 1
ATOM 1246 C C . ILE A 1 158 ? 18.176 -20.114 -2.729 1.00 58.59 158 ILE A C 1
ATOM 1248 O O . ILE A 1 158 ? 19.252 -20.140 -2.123 1.00 58.59 158 ILE A O 1
ATOM 1252 N N . LYS A 1 159 ? 17.190 -20.967 -2.432 1.00 57.03 159 LYS A N 1
ATOM 1253 C CA . LYS A 1 159 ? 17.293 -21.950 -1.347 1.00 57.03 159 LYS A CA 1
ATOM 1254 C C . LYS A 1 159 ? 18.320 -23.051 -1.655 1.00 57.03 159 LYS A C 1
ATOM 1256 O O . LYS A 1 159 ? 19.131 -23.361 -0.787 1.00 57.03 159 LYS A O 1
ATOM 1261 N N . GLY A 1 160 ? 18.358 -23.561 -2.888 1.00 52.78 160 GLY A N 1
ATOM 1262 C CA . GLY A 1 160 ? 19.342 -24.561 -3.329 1.00 52.78 160 GLY A CA 1
ATOM 1263 C C . GLY A 1 160 ? 20.782 -24.033 -3.370 1.00 52.78 160 GLY A C 1
ATOM 1264 O O . GLY A 1 160 ? 21.726 -24.768 -3.091 1.00 52.78 160 GLY A O 1
ATOM 1265 N N . SER A 1 161 ? 20.966 -22.737 -3.631 1.00 49.09 161 SER A N 1
ATOM 1266 C CA . SER A 1 161 ? 22.288 -22.095 -3.580 1.00 49.09 161 SER A CA 1
ATOM 1267 C C . SER A 1 161 ? 22.808 -21.937 -2.146 1.00 49.09 161 SER A C 1
ATOM 1269 O O . 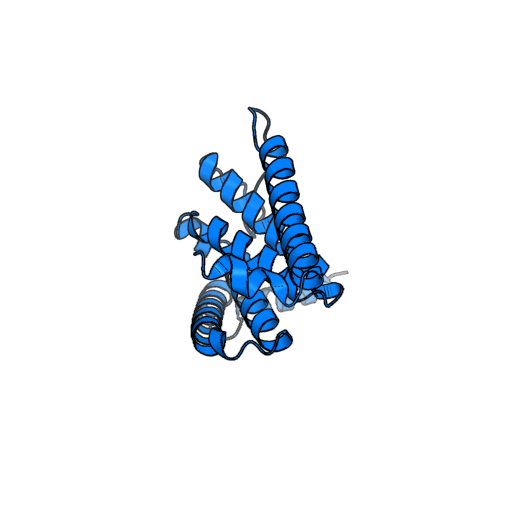SER A 1 161 ? 24.010 -22.019 -1.908 1.00 49.09 161 SER A O 1
ATOM 1271 N N . THR A 1 162 ? 21.911 -21.753 -1.173 1.00 47.72 162 THR A N 1
ATOM 1272 C CA . THR A 1 162 ? 22.281 -21.554 0.239 1.00 47.72 162 THR A CA 1
ATOM 1273 C C . THR A 1 162 ? 22.774 -22.856 0.893 1.00 47.72 162 THR A C 1
ATOM 1275 O O . THR A 1 162 ? 23.667 -22.822 1.736 1.00 47.72 162 THR A O 1
ATOM 1278 N N . GLU A 1 163 ? 22.263 -24.017 0.469 1.00 46.19 163 GLU A N 1
ATOM 1279 C CA . GLU A 1 163 ? 22.693 -25.333 0.976 1.00 46.19 163 GLU A CA 1
ATOM 1280 C C . GLU A 1 163 ? 24.084 -25.754 0.453 1.00 46.19 163 GLU A C 1
ATOM 1282 O O . GLU A 1 163 ? 24.856 -26.390 1.175 1.00 46.19 163 GLU A O 1
ATOM 1287 N N . ASN A 1 164 ? 24.467 -25.320 -0.753 1.00 45.25 164 ASN A N 1
ATOM 1288 C CA . ASN A 1 164 ? 25.784 -25.624 -1.331 1.00 45.25 164 ASN A CA 1
ATOM 1289 C C . ASN A 1 164 ? 26.941 -24.816 -0.713 1.00 45.25 164 ASN A C 1
ATOM 1291 O O . ASN A 1 164 ? 28.096 -25.222 -0.825 1.00 45.25 164 ASN A O 1
ATOM 1295 N N . HIS A 1 165 ? 26.664 -23.695 -0.041 1.00 45.25 165 HIS A N 1
ATOM 1296 C CA . HIS A 1 165 ? 27.699 -22.900 0.634 1.00 45.25 165 HIS A CA 1
ATOM 1297 C C . HIS A 1 165 ? 28.034 -23.388 2.052 1.00 45.25 165 HIS A C 1
ATOM 1299 O O . HIS A 1 165 ? 29.045 -22.968 2.603 1.00 45.25 165 HIS A O 1
ATOM 1305 N N . LEU A 1 166 ? 27.234 -24.290 2.632 1.00 45.66 166 LEU A N 1
ATOM 1306 C CA . LEU A 1 166 ? 27.467 -24.867 3.967 1.00 45.66 166 LEU A CA 1
ATOM 1307 C C . LEU A 1 166 ? 28.161 -26.241 3.928 1.00 45.66 166 LEU A C 1
ATOM 1309 O O . LEU A 1 166 ? 28.401 -26.838 4.972 1.00 45.66 166 LEU A O 1
ATOM 1313 N N . THR A 1 167 ? 28.475 -26.757 2.736 1.00 46.72 167 THR A N 1
ATOM 1314 C CA . THR A 1 167 ? 29.126 -28.066 2.533 1.00 46.72 167 THR A CA 1
ATOM 1315 C C . THR A 1 167 ? 30.545 -27.967 1.964 1.00 46.72 167 THR A C 1
ATOM 1317 O O . THR A 1 167 ? 31.137 -28.985 1.613 1.00 46.72 167 THR A O 1
ATOM 1320 N N . MET A 1 168 ? 31.119 -26.761 1.915 1.00 43.12 168 MET A N 1
ATOM 1321 C CA . MET A 1 168 ? 32.525 -26.539 1.571 1.00 43.12 168 MET A CA 1
ATOM 1322 C C . MET A 1 168 ? 33.260 -25.797 2.698 1.00 43.12 168 MET A C 1
ATOM 1324 O O . MET A 1 168 ? 33.656 -24.649 2.525 1.00 43.12 168 MET A O 1
ATOM 1328 N N . GLU A 1 169 ? 33.442 -26.473 3.835 1.00 36.69 169 GLU A N 1
ATOM 1329 C CA . GLU A 1 169 ? 34.531 -26.246 4.804 1.00 36.69 169 GLU A CA 1
ATOM 1330 C C . GLU A 1 169 ? 35.133 -27.591 5.231 1.00 36.69 169 GLU A C 1
ATOM 1332 O O . GLU A 1 169 ? 34.353 -28.554 5.426 1.00 36.69 169 GLU A O 1
#

Radius of gyration: 19.52 Å; chains: 1; bounding box: 63×50×35 Å

pLDDT: mean 78.7, std 16.95, range [36.69, 96.94]

Sequence (169 aa):
MNIMAMLLAEKPQELIEHEKRVNAVEGTKEDLALLTSGSSSYLQLEDQSGRRLNLPEAERNALVTAMALHEKGRAALKREDYSLALVNYLEADEKFSTCTSELLKCVDNYALLHLDIAWCYLCLGNVSQIPDAEKRLKECENKFHQSYGTNMERLLDIKGSTENHLTME

InterPro domains:
  IPR011990 Tetratricopeptide-like helical domain superfamily [G3DSA:1.25.40.10] (44-150)
  IPR011990 Tetratricopeptide-like helical domain superfamily [SSF48452] (65-128)
  IPR039749 NEDD8 ultimate buster 1 [PTHR12948] (18-166)

Organism: NCBI:txid38151

Foldseek 3Di:
DDPVVVVCPPCVPVVVVVVVLVVVLVVLLVVLCVCLDDPDNPDWDAFPVRHTDDDDSLQVSLQVSLVSLQVVLVVCVVVVVLVSSLVSLVSSLVSVVPHDPVVVLRDLSQLVSLVSNLVSCVSVVVPVCVVVNVVSPVVSVVSCCSVQNPVSVVVVVVVVVVVVVVPPD

Secondary structure (DSSP, 8-state):
--HHHHHTTS-HHHHHHHHHHHHHHHHHHHHHHHHHSSSS-S---B-TTSPBP---HHHHHHHHHHHHHHHHHHHHHTTT-HHHHHHHHHHHHHHHHTS-HHHHHH-THHHHHHHHHHHHHHHTT-GGGHHHHHHHHHHHHHHHHHHH-TT-HHHHHHHHHHHHTSS--